Protein AF-Q6A9A3-F1 (afdb_monomer_lite)

Organism: Cutibacterium acnes (strain DSM 16379 / KPA171202) (NCBI:txid267747)

pLDDT: mean 86.79, std 6.01, range [60.91, 93.75]

Radius of gyration: 13.85 Å; chains: 1; bounding box: 31×22×34 Å

Structure (mmCIF, N/CA/C/O backbone):
data_AF-Q6A9A3-F1
#
_entry.id   AF-Q6A9A3-F1
#
loop_
_atom_site.group_PDB
_atom_site.id
_atom_site.type_symbol
_atom_site.label_atom_id
_atom_site.label_alt_id
_atom_site.label_comp_id
_atom_site.label_asym_id
_atom_site.label_entity_id
_atom_site.label_seq_id
_atom_site.pdbx_PDB_ins_code
_atom_site.Cartn_x
_atom_site.Cartn_y
_atom_site.Cartn_z
_atom_site.occupancy
_atom_site.B_iso_or_equiv
_atom_site.auth_seq_id
_atom_site.auth_comp_id
_atom_site.auth_asym_id
_atom_site.auth_atom_id
_atom_site.pdbx_PDB_model_num
ATOM 1 N N . MET A 1 1 ? 7.728 4.824 -22.718 1.00 65.00 1 MET A N 1
ATOM 2 C CA . MET A 1 1 ? 7.520 3.861 -21.614 1.00 65.00 1 MET A CA 1
ATOM 3 C C . MET A 1 1 ? 8.732 3.917 -20.700 1.00 65.00 1 MET A C 1
ATOM 5 O O . MET A 1 1 ? 9.821 4.168 -21.199 1.00 65.00 1 MET A O 1
ATOM 9 N N . VAL A 1 2 ? 8.562 3.739 -19.391 1.00 77.62 2 VAL A N 1
ATOM 10 C CA . VAL A 1 2 ? 9.695 3.678 -18.451 1.00 77.62 2 VAL A CA 1
ATOM 11 C C . VAL A 1 2 ? 10.369 2.306 -18.570 1.00 77.62 2 VAL A C 1
ATOM 13 O O . VAL A 1 2 ? 9.675 1.298 -18.685 1.00 77.62 2 VAL A O 1
ATOM 16 N N . GLY A 1 3 ? 11.707 2.269 -18.584 1.00 79.94 3 GLY A N 1
ATOM 17 C CA . GLY A 1 3 ? 12.505 1.033 -18.555 1.00 79.94 3 GLY A CA 1
ATOM 18 C C . GLY A 1 3 ? 12.200 0.012 -19.657 1.00 79.94 3 GLY A C 1
ATOM 19 O O . GLY A 1 3 ? 12.364 -1.178 -19.423 1.00 79.94 3 GLY A O 1
ATOM 20 N N . ASP A 1 4 ? 11.689 0.445 -20.811 1.00 85.81 4 ASP A N 1
ATOM 21 C CA . ASP A 1 4 ? 11.289 -0.440 -21.920 1.00 85.81 4 ASP A CA 1
ATOM 22 C C . ASP A 1 4 ? 10.302 -1.562 -21.515 1.00 85.81 4 ASP A C 1
ATOM 24 O O . ASP A 1 4 ? 10.319 -2.667 -22.043 1.00 85.81 4 ASP A O 1
ATOM 28 N N . GLY A 1 5 ? 9.460 -1.309 -20.504 1.00 82.44 5 GLY A N 1
ATOM 29 C CA . GLY A 1 5 ? 8.528 -2.312 -19.968 1.00 82.44 5 GLY A CA 1
ATOM 30 C C . GLY A 1 5 ? 9.174 -3.385 -19.081 1.00 82.44 5 GLY A C 1
ATOM 31 O O . GLY A 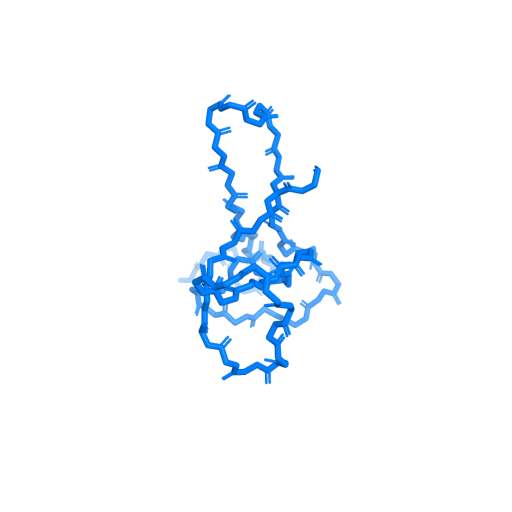1 5 ? 8.471 -4.246 -18.561 1.00 82.44 5 GLY A O 1
ATOM 32 N N . THR A 1 6 ? 10.488 -3.316 -18.860 1.00 84.69 6 THR A N 1
ATOM 33 C CA . THR A 1 6 ? 11.234 -4.240 -17.985 1.00 84.69 6 THR A CA 1
ATOM 34 C C . THR A 1 6 ? 11.342 -3.749 -16.540 1.00 84.69 6 THR A C 1
ATOM 36 O O . THR A 1 6 ? 11.679 -4.521 -15.646 1.00 84.69 6 THR A O 1
ATOM 39 N N . CYS A 1 7 ? 11.037 -2.469 -16.298 1.00 85.94 7 CYS A N 1
ATOM 40 C CA . CYS A 1 7 ? 11.075 -1.862 -14.973 1.00 85.94 7 CYS A CA 1
ATOM 41 C C . CYS A 1 7 ? 9.672 -1.863 -14.338 1.00 85.94 7 CYS A C 1
ATOM 43 O O . CYS A 1 7 ? 8.795 -1.144 -14.831 1.00 85.94 7 CYS A O 1
ATOM 45 N N . PRO A 1 8 ? 9.433 -2.638 -13.261 1.00 85.12 8 PRO A N 1
ATOM 46 C CA . PRO A 1 8 ? 8.181 -2.564 -12.520 1.00 85.12 8 PRO A CA 1
ATOM 47 C C . PRO A 1 8 ? 8.053 -1.190 -11.853 1.00 85.12 8 PRO A C 1
ATOM 49 O O . PRO A 1 8 ? 8.989 -0.700 -11.223 1.00 85.12 8 PRO A O 1
ATOM 52 N N . ILE A 1 9 ? 6.883 -0.568 -11.987 1.00 88.25 9 ILE A N 1
ATOM 53 C CA . ILE A 1 9 ? 6.576 0.693 -11.310 1.00 88.25 9 ILE A CA 1
ATOM 54 C C . ILE A 1 9 ? 5.956 0.358 -9.962 1.00 88.25 9 ILE A C 1
ATOM 56 O O . ILE A 1 9 ? 4.905 -0.278 -9.908 1.00 88.25 9 ILE A O 1
ATOM 60 N N . THR A 1 10 ? 6.602 0.810 -8.893 1.00 89.44 10 THR A N 1
ATOM 61 C CA . THR A 1 10 ? 6.063 0.704 -7.543 1.00 89.44 10 THR A CA 1
ATOM 62 C C . THR A 1 10 ? 5.331 1.987 -7.176 1.00 89.44 10 THR A C 1
ATOM 64 O O . THR A 1 10 ? 5.938 3.057 -7.130 1.00 89.44 10 THR A O 1
ATOM 67 N N . ASP A 1 11 ? 4.034 1.867 -6.912 1.00 88.62 11 ASP A N 1
ATOM 68 C CA . ASP A 1 11 ? 3.209 2.940 -6.361 1.00 88.62 11 ASP A CA 1
ATOM 69 C C . ASP A 1 11 ? 3.119 2.731 -4.845 1.00 88.62 11 ASP A C 1
ATOM 71 O O . ASP A 1 11 ? 2.731 1.656 -4.385 1.00 88.62 11 ASP A O 1
ATOM 75 N N . THR A 1 12 ? 3.578 3.719 -4.078 1.00 89.75 12 THR A N 1
ATOM 76 C CA . THR A 1 12 ? 3.709 3.623 -2.625 1.00 89.75 12 THR A CA 1
ATOM 77 C C . THR A 1 12 ? 2.985 4.775 -1.956 1.00 89.75 12 THR A C 1
ATOM 79 O O . THR A 1 12 ? 3.398 5.931 -2.063 1.00 89.75 12 THR A O 1
ATOM 82 N N . TRP A 1 13 ? 1.950 4.443 -1.193 1.00 90.56 13 TRP A N 1
ATOM 83 C CA . TRP A 1 13 ? 1.226 5.390 -0.361 1.00 90.56 13 TRP A CA 1
ATOM 84 C C . TRP A 1 13 ? 1.748 5.358 1.080 1.00 90.56 13 TRP A C 1
ATOM 86 O O . TRP A 1 13 ? 1.980 4.288 1.656 1.00 90.56 13 TRP A O 1
ATOM 96 N N . TRP A 1 14 ? 1.947 6.543 1.656 1.00 91.31 14 TRP A N 1
ATOM 97 C CA . TRP A 1 14 ? 2.466 6.755 3.007 1.00 91.31 14 TRP A CA 1
ATOM 98 C C . TRP A 1 14 ? 2.090 8.150 3.526 1.00 91.31 14 TRP A C 1
ATOM 100 O O . TRP A 1 14 ? 1.658 9.008 2.753 1.00 91.31 14 TRP A O 1
ATOM 110 N N . GLN A 1 15 ? 2.268 8.377 4.829 1.00 90.38 15 GLN A N 1
ATOM 111 C CA . GLN A 1 15 ? 2.071 9.677 5.480 1.00 90.38 15 GLN A CA 1
ATOM 112 C C . GLN A 1 15 ? 3.286 10.069 6.326 1.00 90.38 15 GLN A C 1
ATOM 114 O O . GLN A 1 15 ? 4.040 9.207 6.792 1.00 90.38 15 GLN A O 1
ATOM 119 N N . THR A 1 16 ? 3.446 11.367 6.585 1.00 92.06 16 THR A N 1
ATOM 120 C CA . THR A 1 16 ? 4.512 11.909 7.442 1.00 92.06 16 THR A CA 1
ATOM 121 C C . THR A 1 16 ? 4.529 11.284 8.836 1.00 92.06 16 THR A C 1
ATOM 123 O O . THR A 1 16 ? 5.591 10.951 9.353 1.00 92.06 16 THR A O 1
ATOM 126 N N . GLU A 1 17 ? 3.351 11.055 9.399 1.00 90.50 17 GLU A N 1
ATOM 127 C CA . GLU A 1 17 ? 3.084 10.507 10.725 1.00 90.50 17 GLU A CA 1
ATOM 128 C C . GLU A 1 17 ? 3.504 9.039 10.831 1.00 90.50 17 GLU A C 1
ATOM 130 O O . GLU A 1 17 ? 3.890 8.576 11.900 1.00 90.50 17 GLU A O 1
ATOM 135 N N . THR A 1 18 ? 3.457 8.313 9.711 1.00 84.56 18 THR A N 1
ATOM 136 C CA . THR A 1 18 ? 3.864 6.903 9.648 1.00 84.56 18 THR A CA 1
ATOM 137 C C . THR A 1 18 ? 5.362 6.741 9.417 1.00 84.56 18 THR A C 1
ATOM 139 O O . THR A 1 18 ? 5.942 5.748 9.843 1.00 84.56 18 THR A O 1
ATOM 142 N N . GLY A 1 19 ? 6.010 7.701 8.746 1.00 88.44 19 GLY A N 1
ATOM 143 C CA . GLY A 1 19 ? 7.452 7.673 8.471 1.00 88.44 19 GLY A CA 1
ATOM 144 C C . GLY A 1 19 ? 7.931 6.509 7.589 1.00 88.44 19 GLY A C 1
ATOM 145 O O . GLY A 1 19 ? 9.134 6.355 7.389 1.00 88.44 19 GLY A O 1
ATOM 146 N N . MET A 1 20 ? 7.017 5.687 7.061 1.00 87.88 20 MET A N 1
ATOM 147 C CA . MET A 1 20 ? 7.316 4.483 6.286 1.00 87.88 20 MET A CA 1
ATOM 148 C C . MET A 1 20 ? 6.200 4.152 5.293 1.00 87.88 20 MET A C 1
ATOM 150 O O . MET A 1 20 ? 5.107 4.709 5.343 1.00 87.88 20 MET A O 1
ATOM 154 N N . PHE A 1 21 ? 6.490 3.231 4.376 1.00 89.25 21 PHE A N 1
ATOM 155 C CA . PHE A 1 21 ? 5.544 2.765 3.366 1.00 89.25 21 PHE A CA 1
ATOM 156 C C . PHE A 1 21 ? 4.368 2.041 4.025 1.00 89.25 21 PHE A C 1
ATOM 158 O O . PHE A 1 21 ? 4.569 1.026 4.687 1.00 89.25 21 PHE A O 1
ATOM 165 N N . GLN A 1 22 ? 3.147 2.532 3.807 1.00 87.88 22 GLN A N 1
ATOM 166 C CA . GLN A 1 22 ? 1.935 1.922 4.363 1.00 87.88 22 GLN A CA 1
ATOM 167 C C . GLN A 1 22 ? 1.262 0.975 3.367 1.00 87.88 22 GLN A C 1
ATOM 169 O O . GLN A 1 22 ? 0.745 -0.072 3.749 1.00 87.88 22 GLN A O 1
ATOM 174 N N . ILE A 1 23 ? 1.266 1.335 2.083 1.00 89.94 23 ILE A N 1
ATOM 175 C CA . ILE A 1 23 ? 0.731 0.511 0.995 1.00 89.94 23 ILE A CA 1
ATOM 176 C C . ILE A 1 23 ? 1.729 0.591 -0.145 1.00 89.94 23 ILE A C 1
ATOM 178 O O . ILE A 1 23 ? 2.090 1.688 -0.559 1.00 89.94 23 ILE A O 1
ATOM 182 N N . THR A 1 24 ? 2.199 -0.553 -0.626 1.00 89.38 24 THR A N 1
ATOM 183 C CA . THR A 1 24 ? 3.158 -0.599 -1.727 1.00 89.38 24 THR A CA 1
ATOM 184 C C . THR A 1 24 ? 2.952 -1.847 -2.572 1.00 89.38 24 THR A C 1
ATOM 186 O O . THR A 1 24 ? 2.618 -2.922 -2.059 1.00 89.38 24 THR A O 1
ATOM 189 N N . THR A 1 25 ? 3.164 -1.726 -3.879 1.00 89.19 25 THR A N 1
ATOM 190 C CA . THR A 1 25 ? 3.251 -2.875 -4.783 1.00 89.19 25 THR A CA 1
ATOM 191 C C . THR A 1 25 ? 4.675 -3.420 -4.838 1.00 89.19 25 THR A C 1
ATOM 193 O O . THR A 1 25 ? 5.626 -2.678 -5.090 1.00 89.19 25 THR A O 1
ATOM 196 N N . VAL A 1 26 ? 4.828 -4.738 -4.713 1.00 87.69 26 VAL A N 1
ATOM 197 C CA . VAL A 1 26 ? 6.114 -5.416 -4.940 1.00 87.69 26 VAL A CA 1
ATOM 198 C C . VAL A 1 26 ? 6.198 -5.968 -6.369 1.00 87.69 26 VAL A C 1
ATOM 200 O O . VAL A 1 26 ? 5.159 -6.307 -6.938 1.00 87.69 26 VAL A O 1
ATOM 203 N N . PRO A 1 27 ? 7.401 -6.125 -6.956 1.00 84.94 27 PRO A N 1
ATOM 204 C CA . PRO A 1 27 ? 7.571 -6.591 -8.339 1.00 84.94 27 PRO A CA 1
ATOM 205 C C . PRO A 1 27 ? 6.896 -7.926 -8.687 1.00 84.94 27 PRO A C 1
ATOM 207 O O . PRO A 1 27 ? 6.625 -8.192 -9.852 1.00 84.94 27 PRO A O 1
ATOM 210 N N . SER A 1 28 ? 6.633 -8.777 -7.693 1.00 85.81 28 SER A N 1
ATOM 211 C CA . SER A 1 28 ? 5.948 -10.063 -7.867 1.00 85.81 28 SER A CA 1
ATOM 212 C C . SER A 1 28 ? 4.416 -9.963 -7.900 1.00 85.81 28 SER A C 1
ATOM 214 O O . SER A 1 28 ? 3.752 -10.970 -8.144 1.00 85.81 28 SER A O 1
ATOM 216 N N . MET A 1 29 ? 3.835 -8.785 -7.648 1.00 85.25 29 MET A N 1
ATOM 217 C CA . MET A 1 29 ? 2.388 -8.563 -7.694 1.00 85.25 29 MET A CA 1
ATOM 218 C C . MET A 1 29 ? 1.930 -8.057 -9.068 1.00 85.25 29 MET A C 1
ATOM 220 O O . MET A 1 29 ? 2.659 -7.320 -9.731 1.00 85.25 29 MET A O 1
ATOM 224 N N . PRO A 1 30 ? 0.696 -8.389 -9.495 1.00 84.31 30 PRO A N 1
ATOM 225 C CA . PRO A 1 30 ? 0.106 -7.780 -10.680 1.00 84.31 30 PRO A CA 1
ATOM 226 C C . PRO A 1 30 ? -0.053 -6.268 -10.470 1.00 84.31 30 PRO A C 1
ATOM 228 O O . PRO A 1 30 ? -0.732 -5.829 -9.540 1.00 84.31 30 PRO A O 1
ATOM 231 N N . LEU A 1 31 ? 0.569 -5.478 -11.347 1.00 84.38 31 LEU A N 1
ATOM 232 C CA . LEU A 1 31 ? 0.540 -4.018 -11.297 1.00 84.38 31 LEU A CA 1
ATOM 233 C C . LEU A 1 31 ? -0.652 -3.483 -12.095 1.00 84.38 31 LEU A C 1
ATOM 235 O O . LEU A 1 31 ? -0.846 -3.833 -13.260 1.00 84.38 31 LEU A O 1
ATOM 239 N N . LYS A 1 32 ? -1.432 -2.595 -11.476 1.00 85.62 32 LYS A N 1
ATOM 240 C CA . LYS A 1 32 ? -2.467 -1.804 -12.147 1.00 85.62 32 LYS A CA 1
ATOM 241 C C . LYS A 1 32 ? -2.058 -0.332 -12.068 1.00 85.62 32 LYS A C 1
ATOM 243 O O . LYS A 1 32 ? -1.810 0.142 -10.962 1.00 85.62 32 LYS A O 1
ATOM 248 N N . PRO A 1 33 ? -2.004 0.403 -13.192 1.00 83.56 33 PRO A N 1
ATOM 249 C CA . PRO A 1 33 ? -1.704 1.831 -13.161 1.00 83.56 33 PRO A CA 1
ATOM 250 C C . PRO A 1 33 ? -2.632 2.584 -12.194 1.00 83.56 33 PRO A C 1
ATOM 252 O O . PRO A 1 33 ? -3.852 2.427 -12.266 1.00 83.56 33 PRO A O 1
ATOM 255 N N . GLY A 1 34 ? -2.042 3.375 -11.293 1.00 82.88 34 GLY A N 1
ATOM 256 C CA . GLY A 1 34 ? -2.757 4.168 -10.286 1.00 82.88 34 GLY A CA 1
ATOM 257 C C . GLY A 1 34 ? -3.244 3.393 -9.056 1.00 82.88 34 GLY A C 1
ATOM 258 O O . GLY A 1 34 ? -4.064 3.918 -8.308 1.00 82.88 34 GLY A O 1
ATOM 259 N N . ALA A 1 35 ? -2.803 2.147 -8.859 1.00 86.19 35 ALA A N 1
ATOM 260 C CA . ALA A 1 35 ? -3.093 1.381 -7.653 1.00 86.19 35 ALA A CA 1
ATOM 261 C C . ALA A 1 35 ? -1.820 1.188 -6.813 1.00 86.19 35 ALA A C 1
ATOM 263 O O . ALA A 1 35 ? -0.941 0.420 -7.199 1.00 86.19 35 ALA A O 1
ATOM 264 N N . ALA A 1 36 ? -1.789 1.791 -5.620 1.00 85.44 36 ALA A N 1
ATOM 265 C CA . ALA A 1 36 ? -0.693 1.663 -4.650 1.00 85.44 36 ALA A CA 1
ATOM 266 C C . ALA A 1 36 ? -0.508 0.243 -4.074 1.00 85.44 36 ALA A C 1
ATOM 268 O O . ALA A 1 36 ? 0.490 -0.049 -3.423 1.00 85.44 36 ALA A O 1
ATOM 269 N N . GLY A 1 37 ? -1.464 -0.665 -4.290 1.00 85.88 37 GLY A N 1
ATOM 270 C CA . GLY A 1 37 ? -1.417 -2.044 -3.805 1.00 85.88 37 GLY A CA 1
ATOM 271 C C . GLY A 1 37 ? -2.627 -2.401 -2.948 1.00 85.88 37 GLY A C 1
ATOM 272 O O . GLY A 1 37 ? -3.718 -1.864 -3.144 1.00 85.88 37 GLY A O 1
ATOM 273 N N . ARG A 1 38 ? -2.454 -3.355 -2.025 1.00 83.75 38 ARG A N 1
ATOM 274 C CA . ARG A 1 38 ? -3.524 -3.804 -1.121 1.00 83.75 38 ARG A CA 1
ATOM 275 C C . ARG A 1 38 ? -3.388 -3.137 0.253 1.00 83.75 38 ARG A C 1
ATOM 277 O O . ARG A 1 38 ? -2.319 -3.257 0.847 1.00 83.75 38 ARG A O 1
ATOM 284 N N . PRO A 1 39 ? -4.440 -2.472 0.760 1.00 81.38 39 PRO A N 1
ATOM 285 C CA . PRO A 1 39 ? -4.432 -1.867 2.089 1.00 81.38 39 PRO A CA 1
ATOM 286 C C . PRO A 1 39 ? -4.512 -2.927 3.199 1.00 81.38 39 PRO A C 1
ATOM 288 O O . PRO A 1 39 ? -4.989 -4.038 2.967 1.00 81.38 39 PRO A O 1
ATOM 291 N N . VAL A 1 40 ? -4.070 -2.568 4.409 1.00 79.38 40 VAL A N 1
ATOM 292 C CA . VAL A 1 40 ? -4.105 -3.445 5.597 1.00 79.38 40 VAL A CA 1
ATOM 293 C C . VAL A 1 40 ? -5.519 -3.559 6.181 1.00 7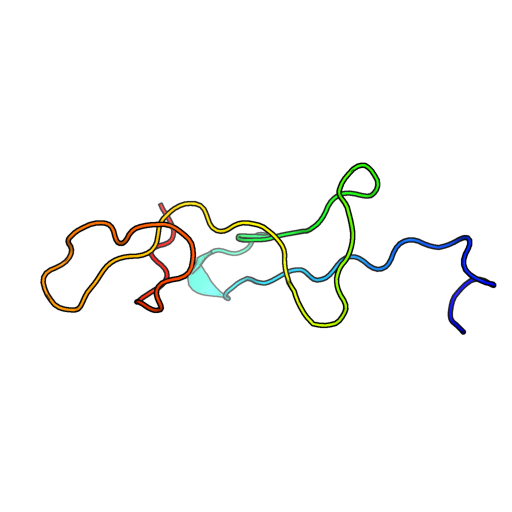9.38 40 VAL A C 1
ATOM 295 O O . VAL A 1 40 ? -5.936 -4.657 6.537 1.00 79.38 40 VAL A O 1
ATOM 298 N N . ALA A 1 41 ? -6.254 -2.445 6.262 1.00 86.62 41 ALA A N 1
ATOM 299 C CA . ALA A 1 41 ? -7.648 -2.389 6.700 1.00 86.62 41 ALA A CA 1
ATOM 300 C C . ALA A 1 41 ? -8.352 -1.160 6.103 1.00 86.62 41 ALA A C 1
ATOM 302 O O . ALA A 1 41 ? -7.743 -0.097 5.943 1.00 86.62 41 ALA A O 1
ATOM 303 N N . VAL A 1 42 ? -9.636 -1.316 5.783 1.00 91.25 42 VAL A N 1
ATOM 304 C CA . VAL A 1 42 ? -10.525 -0.233 5.347 1.00 91.25 42 VAL A CA 1
ATOM 305 C C . VAL A 1 42 ? -11.788 -0.322 6.191 1.00 91.25 42 VAL A C 1
ATOM 307 O O . VAL A 1 42 ? -12.326 -1.420 6.349 1.00 91.25 42 VAL A O 1
ATOM 310 N N . VAL A 1 43 ? -12.241 0.804 6.736 1.00 93.19 43 VAL A N 1
ATOM 311 C CA 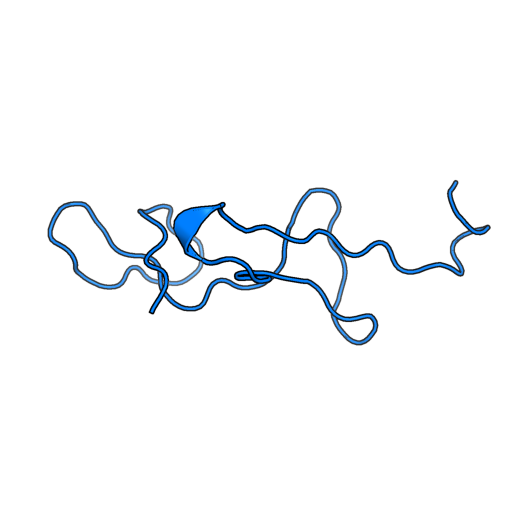. VAL A 1 43 ? -13.410 0.860 7.624 1.00 93.19 43 VAL A CA 1
ATOM 312 C C . VAL A 1 43 ? -14.451 1.869 7.146 1.00 93.19 43 VAL A C 1
ATOM 314 O O . VAL A 1 43 ? -14.129 2.787 6.392 1.00 93.19 43 VAL A O 1
ATOM 317 N N . ASP A 1 44 ? -15.698 1.699 7.569 1.00 93.75 44 ASP A N 1
ATOM 318 C CA . ASP A 1 44 ? -16.764 2.688 7.382 1.00 93.75 44 ASP A CA 1
ATOM 319 C C . ASP A 1 44 ? -16.692 3.831 8.422 1.00 93.75 44 ASP A C 1
ATOM 321 O O . ASP A 1 44 ? -15.757 3.913 9.220 1.00 93.75 44 ASP A O 1
ATOM 325 N N . GLU A 1 45 ? -17.668 4.744 8.402 1.00 93.25 45 GLU A N 1
ATOM 326 C CA . GLU A 1 45 ? -17.767 5.861 9.362 1.00 93.25 45 GLU A CA 1
ATOM 327 C C . GLU A 1 45 ? -17.973 5.402 10.815 1.00 93.25 45 GLU A C 1
ATOM 329 O O . GLU A 1 45 ? -17.624 6.128 11.746 1.00 93.25 45 GLU A O 1
ATOM 334 N N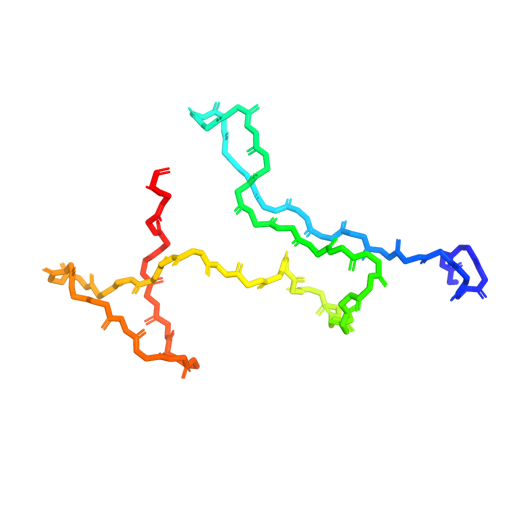 . GLU A 1 46 ? -18.516 4.202 11.018 1.00 93.06 46 GLU A N 1
ATOM 335 C CA . GLU A 1 46 ? -18.757 3.607 12.335 1.00 93.06 46 GLU A CA 1
ATOM 336 C C . GLU A 1 46 ? -17.544 2.796 12.833 1.00 93.06 46 GLU A C 1
ATOM 338 O O . GLU A 1 46 ? -17.520 2.351 13.982 1.00 93.06 46 GLU A O 1
ATOM 343 N N . GLY A 1 47 ? -16.509 2.640 11.999 1.00 90.81 47 GLY A N 1
ATOM 344 C CA . GLY A 1 47 ? -15.278 1.917 12.311 1.00 90.81 47 GLY A CA 1
ATOM 345 C C . GLY A 1 47 ? -15.333 0.413 12.028 1.00 90.81 47 GLY A C 1
ATOM 346 O O . GLY A 1 47 ? -14.419 -0.306 12.441 1.00 90.81 47 GLY A O 1
ATOM 347 N N . ASN A 1 48 ? -16.357 -0.084 11.329 1.00 92.81 48 ASN A N 1
ATOM 348 C CA . ASN A 1 48 ? -16.455 -1.498 10.961 1.00 92.81 48 ASN A CA 1
ATOM 349 C C . ASN A 1 48 ? -15.665 -1.789 9.680 1.00 92.81 48 ASN A C 1
ATOM 351 O O . ASN A 1 48 ? -15.678 -0.994 8.742 1.00 92.81 48 ASN A O 1
ATOM 355 N N . GLU A 1 49 ? -15.005 -2.950 9.609 1.00 91.62 49 GLU A N 1
ATOM 356 C CA . GLU A 1 49 ? -14.280 -3.365 8.402 1.00 91.62 49 GLU A CA 1
ATOM 357 C C . GLU A 1 49 ? -15.227 -3.537 7.207 1.00 91.62 49 GLU A C 1
ATOM 359 O O . GLU A 1 49 ? -16.247 -4.228 7.288 1.00 91.62 49 GLU A O 1
ATOM 364 N N . VAL A 1 50 ? -14.855 -2.948 6.068 1.00 92.94 50 VAL A N 1
ATOM 365 C CA . VAL A 1 50 ? -15.630 -3.059 4.827 1.00 92.94 50 VAL A CA 1
ATOM 366 C C . VAL A 1 50 ? -15.104 -4.190 3.936 1.00 92.94 50 VAL A C 1
ATOM 368 O O . VAL A 1 50 ? -13.895 -4.433 3.869 1.00 92.94 50 VAL A O 1
ATOM 371 N N . PRO A 1 51 ? -15.986 -4.897 3.202 1.00 90.88 51 PRO A N 1
ATOM 372 C CA . PRO A 1 51 ? -15.567 -5.954 2.291 1.00 90.88 51 PRO A CA 1
ATOM 373 C C . PRO A 1 51 ? -14.783 -5.401 1.093 1.00 90.88 51 PRO A C 1
ATOM 375 O O . PRO A 1 51 ? -14.946 -4.253 0.676 1.00 90.88 51 PRO A O 1
ATOM 378 N N . ALA A 1 52 ? -13.962 -6.259 0.482 1.00 88.75 52 ALA A N 1
ATOM 379 C CA . ALA A 1 52 ? -13.164 -5.898 -0.686 1.00 88.75 52 ALA A CA 1
ATOM 380 C C . ALA A 1 52 ? -14.026 -5.312 -1.823 1.00 88.75 52 ALA A C 1
ATOM 382 O O . ALA A 1 52 ? -15.070 -5.859 -2.181 1.00 88.75 52 ALA A O 1
ATOM 383 N N . GLY A 1 53 ? -13.556 -4.213 -2.420 1.00 88.56 53 GLY A N 1
ATOM 384 C CA . GLY A 1 53 ? -14.260 -3.511 -3.499 1.00 88.56 53 GLY A CA 1
ATOM 385 C C . GLY A 1 53 ? -15.282 -2.472 -3.026 1.00 88.56 53 GLY A C 1
ATOM 386 O O . GLY A 1 53 ? -15.960 -1.880 -3.864 1.00 88.56 53 GLY A O 1
ATOM 387 N N . LYS A 1 54 ? -15.392 -2.235 -1.715 1.00 92.00 54 LYS A N 1
ATOM 388 C CA . LYS A 1 54 ? -16.104 -1.087 -1.145 1.00 92.00 54 LYS A CA 1
ATOM 389 C C . LYS A 1 54 ? -15.120 -0.008 -0.701 1.00 92.00 54 LYS A C 1
A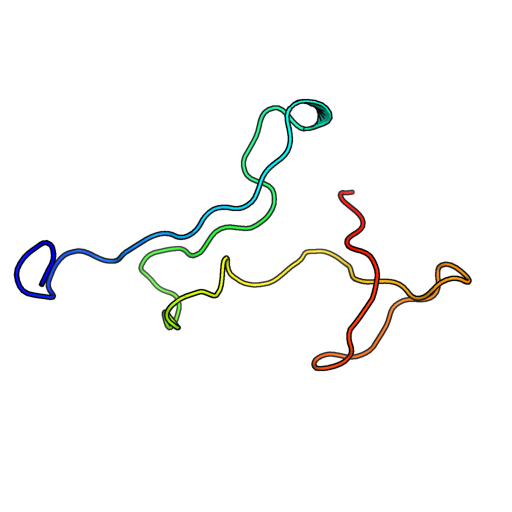TOM 391 O O . LYS A 1 54 ? -14.002 -0.307 -0.290 1.00 92.00 54 LYS A O 1
ATOM 396 N N . GLU A 1 55 ? -15.545 1.241 -0.840 1.00 90.62 55 GLU A N 1
ATOM 397 C CA . GLU A 1 55 ? -14.796 2.412 -0.387 1.00 90.62 55 GLU A CA 1
ATOM 398 C C . GLU A 1 55 ? -14.986 2.616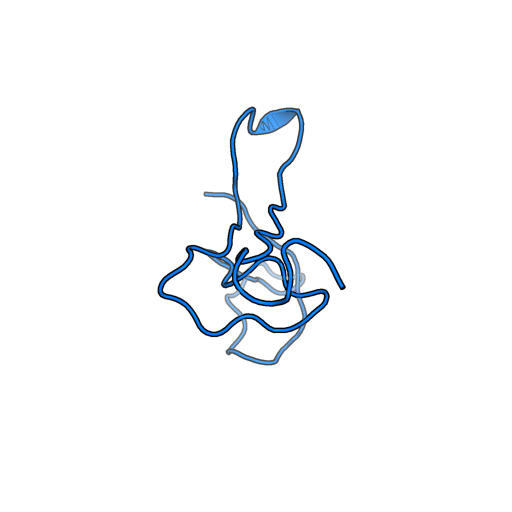 1.120 1.00 90.62 55 GLU A C 1
ATOM 400 O O . GLU A 1 55 ? -16.000 2.208 1.685 1.00 90.62 55 GLU A O 1
ATOM 405 N N . GLY A 1 56 ? -14.002 3.247 1.756 1.00 92.31 56 GLY A N 1
ATOM 406 C CA . GLY A 1 56 ? -14.006 3.559 3.181 1.00 92.31 56 GLY A CA 1
ATOM 407 C C . GLY A 1 56 ? -12.719 4.273 3.591 1.00 92.31 56 GLY A C 1
ATOM 408 O O . GLY A 1 56 ? -11.890 4.627 2.746 1.00 92.31 56 GLY A O 1
ATOM 409 N N . PHE A 1 57 ? -12.543 4.479 4.889 1.00 91.69 57 PHE A N 1
ATOM 410 C CA . PHE A 1 57 ? -11.363 5.121 5.453 1.00 91.69 57 PHE A CA 1
ATOM 411 C C . PHE A 1 57 ? -10.224 4.129 5.605 1.00 91.69 57 PHE A C 1
ATOM 413 O O . PHE A 1 57 ? -10.397 3.017 6.106 1.00 91.69 57 PHE A O 1
ATOM 420 N N . LEU A 1 58 ? -9.032 4.556 5.195 1.00 89.94 58 LEU A N 1
ATOM 421 C CA . LEU A 1 58 ? -7.835 3.770 5.405 1.00 89.94 58 LEU A CA 1
ATOM 422 C C . LEU A 1 58 ? -7.368 3.919 6.850 1.00 89.94 58 LEU A C 1
ATOM 424 O O . LEU A 1 58 ? -7.047 5.024 7.288 1.00 89.94 58 LEU A O 1
ATOM 428 N N . VAL A 1 59 ? -7.282 2.797 7.559 1.00 85.56 59 VAL A N 1
ATOM 429 C CA . VAL A 1 59 ? -6.768 2.776 8.927 1.00 85.56 59 VAL A CA 1
ATOM 430 C C . VAL A 1 59 ? -5.380 2.142 8.913 1.00 85.56 59 VAL A C 1
ATOM 432 O O . VAL A 1 59 ? -5.265 0.926 8.728 1.00 85.56 59 VAL A O 1
ATOM 435 N N . PRO A 1 60 ? -4.310 2.940 9.071 1.00 73.56 60 PRO A N 1
ATOM 436 C CA . PRO A 1 60 ? -2.997 2.392 9.375 1.00 73.56 60 PRO A CA 1
ATOM 437 C C . PRO A 1 60 ? -3.051 1.720 10.761 1.00 73.56 60 PRO A C 1
ATOM 439 O O . PRO A 1 60 ? -3.557 2.319 11.708 1.00 73.56 60 PRO A O 1
ATOM 442 N N . LYS A 1 61 ? -2.584 0.469 10.868 1.00 60.91 61 LYS A N 1
ATOM 443 C CA . LYS A 1 61 ? -2.351 -0.193 12.165 1.00 60.91 61 LYS A CA 1
ATOM 444 C C . LYS A 1 61 ? -0.974 0.142 12.715 1.00 60.91 61 LYS A C 1
ATOM 446 O O . LYS A 1 61 ? -0.059 0.341 11.886 1.00 60.91 61 LYS A O 1
#

InterPro domains:
  IPR042099 ANL, N-terminal domain [G3DSA:3.40.50.12780] (1-61)

Secondary structure (DSSP, 8-state):
-GGGG-SPPPPEE--TTT-S-SEE--TTSPP-TT-----S-EE-TTSPBPPTT---EE---

Sequence (61 aa):
MVGDGTCPITDTWWQTETGMFQITTVPSMPLKPGAAGRPVAVVDEEGNEVPAGKEGFLVPK

Foldseek 3Di:
DPPVVPDDDKQFDDDPVRVDTQAIDDPPDDDDPPDNHDGPFFAAPVRHTDDPPDHGDGDRD